Protein AF-A0A0F9CXV0-F1 (afdb_monomer)

Nearest PDB structures (foldseek):
  2fzw-assembly1_B  TM=9.116E-01  e=9.960E-03  Homo sapiens
  1e3l-assembly1_B  TM=9.297E-01  e=6.933E-02  Mus musculus
  1cdo-assembly1_B  TM=7.531E-01  e=4.574E-02  Gadus morhua callarias
  4cpd-assembly1_D  TM=8.894E-01  e=1.707E-01  Thermus sp. ATN1
  4cpd-assembly2_B  TM=9.254E-01  e=1.960E-01  Thermus sp. ATN1

Mean predicted aligned error: 5.05 Å

Radius of gyration: 19.02 Å; Cα contacts (8 Å, |Δi|>4): 47; chains: 1; bounding box: 28×33×56 Å

Solvent-accessible surface area (backbone atoms only — not comparable to full-atom values): 4871 Å² total; per-residue (Å²): 138,79,87,62,62,67,60,33,60,78,65,70,59,86,87,80,89,85,79,91,78,58,82,83,51,48,68,60,54,54,48,34,42,74,73,61,79,38,78,63,70,85,47,54,66,44,77,39,49,59,92,41,48,70,58,54,51,49,44,58,70,72,61,84,48,82,31,76,45,73,40,88,68,135

pLDDT: mean 93.64, std 8.03, range [51.0, 97.88]

Foldseek 3Di:
DDDDVVCCVVVVNDDDDDDDDDPVCVVVVVVCCVVVVDPPVVQAPEEEEPVCVVVLVVCVVVVVHRDYYYDDDD

Organism: NCBI:txid412755

Structure (mmCIF, N/CA/C/O backbone):
data_AF-A0A0F9CXV0-F1
#
_entry.id   AF-A0A0F9CXV0-F1
#
loop_
_atom_site.group_PDB
_atom_site.id
_atom_site.type_symbol
_atom_site.label_atom_id
_atom_site.label_alt_id
_atom_site.label_comp_id
_atom_site.label_asym_id
_atom_site.label_entity_id
_atom_site.label_seq_id
_atom_site.pdbx_PDB_ins_code
_atom_site.Cartn_x
_atom_site.Cartn_y
_atom_site.Cartn_z
_atom_site.occupancy
_atom_site.B_iso_or_equiv
_atom_site.auth_seq_id
_atom_site.auth_comp_id
_atom_site.auth_asym_id
_atom_site.aut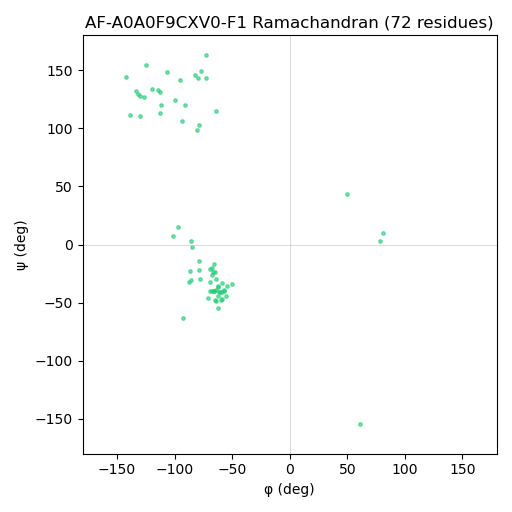h_atom_id
_atom_site.pdbx_PDB_model_num
ATOM 1 N N . ASP A 1 1 ? 9.803 -17.238 -20.535 1.00 53.72 1 ASP A N 1
ATOM 2 C CA . ASP A 1 1 ? 9.078 -16.391 -21.505 1.00 53.72 1 ASP A CA 1
ATOM 3 C C . ASP A 1 1 ? 9.736 -15.022 -21.485 1.00 53.72 1 ASP A C 1
ATOM 5 O O . ASP A 1 1 ? 9.662 -14.329 -20.478 1.00 53.72 1 ASP A O 1
ATOM 9 N N . GLY A 1 2 ? 10.562 -14.727 -22.490 1.00 72.75 2 GLY A N 1
ATOM 10 C CA . GLY A 1 2 ? 11.475 -13.580 -22.468 1.00 72.75 2 GLY A CA 1
ATOM 11 C C . GLY A 1 2 ? 10.794 -12.275 -22.870 1.00 72.75 2 GLY A C 1
ATOM 12 O O . GLY A 1 2 ? 9.919 -12.261 -23.731 1.00 72.75 2 GLY A O 1
ATOM 13 N N . PHE A 1 3 ? 11.219 -11.172 -22.258 1.00 85.31 3 PHE A N 1
ATOM 14 C CA . PHE A 1 3 ? 10.851 -9.826 -22.686 1.00 85.31 3 PHE A CA 1
ATOM 15 C C . PHE A 1 3 ? 11.413 -9.555 -24.096 1.00 85.31 3 PHE A C 1
ATOM 17 O O . PHE A 1 3 ? 12.628 -9.542 -24.289 1.00 85.31 3 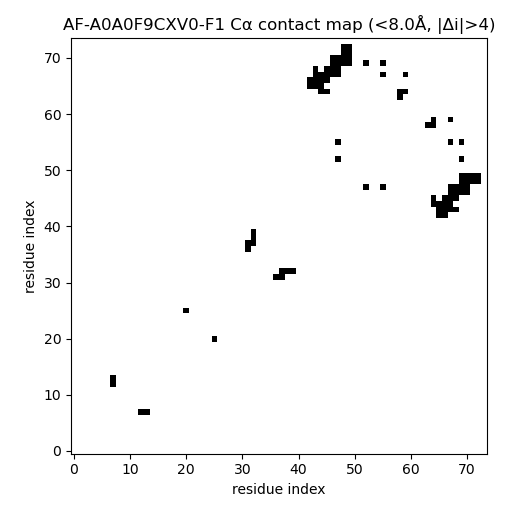PHE A O 1
ATOM 24 N N . ASP A 1 4 ? 10.535 -9.381 -25.087 1.00 92.50 4 ASP A N 1
ATOM 25 C CA . ASP A 1 4 ? 10.914 -9.222 -26.497 1.00 92.50 4 ASP A CA 1
ATOM 26 C C . ASP A 1 4 ? 11.356 -7.782 -26.808 1.00 92.50 4 ASP A C 1
ATOM 28 O O . ASP A 1 4 ? 10.540 -6.890 -27.063 1.00 92.50 4 ASP A O 1
ATOM 32 N N . ILE A 1 5 ? 12.674 -7.568 -26.820 1.00 93.12 5 ILE A N 1
ATOM 33 C CA . ILE A 1 5 ? 13.284 -6.274 -27.150 1.00 93.12 5 ILE A CA 1
ATOM 34 C C . ILE A 1 5 ? 13.093 -5.881 -28.624 1.00 93.12 5 ILE A C 1
ATOM 36 O O . ILE A 1 5 ? 13.043 -4.692 -28.942 1.00 93.12 5 ILE A O 1
ATOM 40 N N . GLY A 1 6 ? 12.934 -6.856 -29.526 1.00 95.12 6 GLY A N 1
ATOM 41 C CA . GLY A 1 6 ? 12.697 -6.604 -30.947 1.00 95.12 6 GLY A CA 1
ATOM 42 C C . GLY A 1 6 ? 11.349 -5.926 -31.168 1.00 95.12 6 GLY A C 1
ATOM 43 O O . GLY A 1 6 ? 11.248 -4.966 -31.932 1.00 95.12 6 GLY A O 1
ATOM 44 N N . ARG A 1 7 ? 10.323 -6.347 -30.421 1.00 94.75 7 ARG A N 1
ATOM 45 C CA . ARG A 1 7 ? 9.007 -5.700 -30.443 1.00 94.75 7 ARG A CA 1
ATOM 46 C C . ARG A 1 7 ? 9.046 -4.277 -29.886 1.00 94.75 7 ARG A C 1
ATOM 48 O O . ARG A 1 7 ? 8.367 -3.414 -30.439 1.00 94.75 7 ARG A O 1
ATOM 55 N N . VAL A 1 8 ? 9.809 -4.040 -28.814 1.00 95.06 8 VAL A N 1
ATOM 56 C CA . VAL A 1 8 ? 10.004 -2.701 -28.220 1.00 95.06 8 VAL A CA 1
ATOM 57 C C . VAL A 1 8 ? 10.618 -1.754 -29.239 1.00 95.06 8 VAL A C 1
ATOM 59 O O . VAL A 1 8 ? 10.076 -0.674 -29.445 1.00 95.06 8 VAL A O 1
ATOM 62 N N . MET A 1 9 ? 11.675 -2.191 -29.926 1.00 95.75 9 MET A N 1
ATOM 63 C CA . MET A 1 9 ? 12.309 -1.412 -30.988 1.00 95.75 9 MET A CA 1
ATOM 64 C C . MET A 1 9 ? 11.339 -1.148 -32.147 1.00 95.75 9 MET A C 1
ATOM 66 O O . MET A 1 9 ? 11.121 0.001 -32.507 1.00 95.75 9 MET A O 1
ATOM 70 N N . PHE A 1 10 ? 10.730 -2.195 -32.716 1.00 97.31 10 PHE A N 1
ATOM 71 C CA . PHE A 1 10 ? 9.914 -2.069 -33.931 1.00 97.31 10 PHE A CA 1
ATOM 72 C C . PHE A 1 10 ? 8.661 -1.205 -33.735 1.00 97.31 10 PHE A C 1
ATOM 74 O O . PHE A 1 10 ? 8.170 -0.596 -34.680 1.00 97.31 10 PHE A O 1
ATOM 81 N N . ARG A 1 11 ? 8.114 -1.184 -32.514 1.00 96.75 11 ARG A N 1
ATOM 82 C CA . ARG A 1 11 ? 6.933 -0.385 -32.157 1.00 96.75 11 ARG A CA 1
ATOM 83 C C . ARG A 1 11 ? 7.275 0.895 -31.397 1.00 96.75 11 ARG A C 1
ATOM 85 O O . ARG A 1 11 ? 6.351 1.522 -30.891 1.00 96.75 11 ARG A O 1
ATOM 92 N N . GLU A 1 12 ? 8.561 1.226 -31.275 1.00 96.00 12 GLU A N 1
ATOM 93 C CA . GLU A 1 12 ? 9.052 2.419 -30.572 1.00 96.00 12 GLU A CA 1
ATOM 94 C C . GLU A 1 12 ? 8.444 2.573 -29.163 1.00 96.00 12 GLU A C 1
ATOM 96 O O . GLU A 1 12 ? 8.008 3.646 -28.753 1.00 96.00 12 GLU A O 1
ATOM 101 N N . MET A 1 13 ? 8.359 1.469 -28.415 1.00 95.81 13 MET A N 1
ATOM 102 C CA . MET A 1 13 ? 7.745 1.465 -27.084 1.00 95.81 13 MET A CA 1
ATOM 103 C C . MET A 1 13 ? 8.709 2.015 -26.022 1.00 95.81 13 MET A C 1
ATOM 105 O O . MET A 1 13 ? 9.904 1.724 -26.047 1.00 95.81 13 MET A O 1
ATOM 109 N N . GLU A 1 14 ? 8.178 2.747 -25.040 1.00 94.69 14 GLU A N 1
ATOM 110 C CA . GLU A 1 14 ? 8.940 3.263 -23.896 1.00 94.69 14 GLU A CA 1
ATOM 111 C C . GLU A 1 14 ? 8.831 2.330 -22.678 1.00 94.69 14 GLU A C 1
ATOM 113 O O . GLU A 1 14 ? 7.767 1.776 -22.388 1.00 94.69 14 GLU A O 1
ATOM 118 N N . ILE A 1 15 ? 9.934 2.175 -21.939 1.00 93.19 15 ILE A N 1
ATOM 119 C CA . ILE A 1 15 ? 9.976 1.431 -20.676 1.00 93.19 15 ILE A CA 1
ATOM 120 C C . ILE A 1 15 ? 10.235 2.423 -19.545 1.00 93.19 15 ILE A C 1
ATOM 122 O O . ILE A 1 15 ? 11.323 2.987 -19.441 1.00 93.19 15 ILE A O 1
ATOM 126 N N . ILE A 1 16 ? 9.245 2.597 -18.670 1.00 94.50 16 ILE A N 1
ATOM 127 C CA . ILE A 1 16 ? 9.324 3.509 -17.527 1.00 94.50 16 ILE A CA 1
ATOM 128 C C . ILE A 1 16 ? 9.354 2.688 -16.237 1.00 94.50 16 ILE A C 1
ATOM 130 O O . ILE A 1 16 ? 8.423 1.942 -15.934 1.00 94.50 16 ILE A O 1
ATOM 134 N N . GLY A 1 17 ? 10.424 2.840 -15.457 1.00 93.56 17 GLY A N 1
ATOM 135 C CA . GLY A 1 17 ? 10.492 2.297 -14.102 1.00 93.56 17 GLY A CA 1
ATOM 136 C C . GLY A 1 17 ? 9.600 3.086 -13.139 1.00 93.56 17 GLY A C 1
ATOM 137 O O . GLY A 1 17 ? 9.515 4.309 -13.222 1.00 93.56 17 GLY A O 1
ATOM 138 N N . SER A 1 18 ? 8.961 2.400 -12.191 1.00 91.88 18 SER A N 1
ATOM 139 C CA . SER A 1 18 ? 8.154 3.030 -11.141 1.00 91.88 18 SER A CA 1
ATOM 140 C C . SER A 1 18 ? 8.562 2.494 -9.775 1.00 91.88 18 SER A C 1
ATOM 142 O O . SER A 1 18 ? 8.624 1.282 -9.571 1.00 91.88 18 SER A O 1
ATOM 144 N N . LEU A 1 19 ? 8.855 3.398 -8.840 1.00 93.44 19 LEU A N 1
ATOM 145 C CA . LEU A 1 19 ? 9.217 3.061 -7.468 1.00 93.44 19 LEU A CA 1
ATOM 146 C C . LEU A 1 19 ? 8.541 4.033 -6.502 1.00 93.44 19 LEU A C 1
ATOM 148 O O . LEU A 1 19 ? 8.901 5.206 -6.425 1.00 93.44 19 LEU A O 1
ATOM 152 N N . GLY A 1 20 ? 7.593 3.515 -5.725 1.00 90.19 20 GLY A N 1
ATOM 153 C CA . GLY A 1 20 ? 6.944 4.257 -4.649 1.00 90.19 20 GLY A CA 1
ATOM 154 C C . GLY A 1 20 ? 6.180 5.503 -5.110 1.00 90.19 20 GLY A C 1
ATOM 155 O O . GLY A 1 20 ? 5.693 5.594 -6.233 1.00 90.19 20 GLY A O 1
ATOM 156 N N . CYS A 1 21 ? 6.042 6.454 -4.189 1.00 90.31 21 CYS A N 1
ATOM 157 C CA . CYS A 1 21 ? 5.309 7.702 -4.371 1.00 90.31 21 CYS A CA 1
ATOM 158 C C . CYS A 1 21 ? 6.177 8.849 -3.853 1.00 90.31 21 CYS A C 1
ATOM 160 O O . CYS A 1 21 ? 6.726 8.756 -2.749 1.00 90.31 21 CYS A O 1
ATOM 162 N N . ARG A 1 22 ? 6.321 9.930 -4.624 1.00 93.94 22 ARG A N 1
ATOM 163 C CA . ARG A 1 22 ? 7.133 11.068 -4.185 1.00 93.94 22 ARG A CA 1
ATOM 164 C C . ARG A 1 22 ? 6.341 11.884 -3.156 1.00 93.94 22 ARG A C 1
ATOM 166 O O . ARG A 1 22 ? 5.123 12.006 -3.287 1.00 93.94 22 ARG A O 1
ATOM 173 N N . PRO A 1 23 ? 7.005 12.544 -2.190 1.00 95.19 23 PRO A N 1
ATOM 174 C CA . PRO A 1 23 ? 6.343 13.433 -1.231 1.00 95.19 23 PRO A CA 1
ATOM 175 C C . PRO A 1 23 ? 5.414 14.482 -1.873 1.00 95.19 23 PRO A C 1
ATOM 177 O O . PRO A 1 23 ? 4.361 14.808 -1.329 1.00 95.19 23 PRO A O 1
ATOM 180 N N . VAL A 1 24 ? 5.774 14.964 -3.067 1.00 96.44 24 VAL A N 1
ATOM 181 C CA . VAL A 1 24 ? 5.001 15.957 -3.832 1.00 96.44 24 VAL A CA 1
ATOM 182 C C . VAL A 1 24 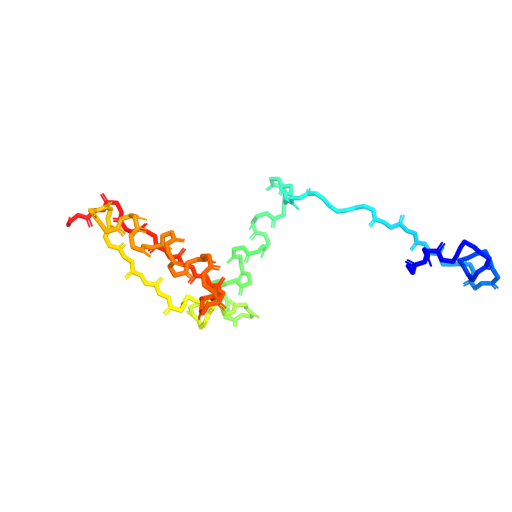? 3.658 15.438 -4.357 1.00 96.44 24 VAL A C 1
ATOM 184 O O . VAL A 1 24 ? 2.771 16.236 -4.647 1.00 96.44 24 VAL A O 1
ATOM 187 N N . ASP A 1 25 ? 3.481 14.120 -4.463 1.00 95.19 25 ASP A N 1
ATOM 188 C CA . ASP A 1 25 ? 2.271 13.518 -5.025 1.00 95.19 25 ASP A CA 1
ATOM 189 C C . ASP A 1 25 ? 1.166 13.341 -3.956 1.00 95.19 25 ASP A C 1
ATOM 191 O O . ASP A 1 25 ? -0.026 13.326 -4.286 1.00 95.19 25 ASP A O 1
ATOM 195 N N . TYR A 1 26 ? 1.522 13.280 -2.661 1.00 95.44 26 TYR A N 1
ATOM 196 C CA . TYR A 1 26 ? 0.563 13.045 -1.568 1.00 95.44 26 TYR A CA 1
ATOM 197 C C . TYR A 1 26 ? -0.561 14.085 -1.473 1.00 95.44 26 TYR A C 1
ATOM 199 O O . TYR A 1 26 ? -1.713 13.660 -1.361 1.00 95.44 26 TYR A O 1
ATOM 207 N N . PRO A 1 27 ? -0.316 15.414 -1.539 1.00 97.19 27 PRO A N 1
ATOM 208 C CA . PRO A 1 27 ? -1.394 16.398 -1.415 1.00 97.19 27 PRO A CA 1
ATOM 209 C C . P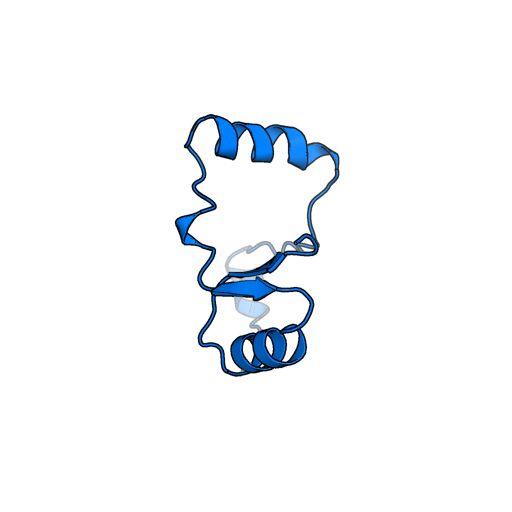RO A 1 27 ? -2.497 16.199 -2.461 1.00 97.19 27 PRO A C 1
ATOM 211 O O . PRO A 1 27 ? -3.686 16.259 -2.139 1.00 97.19 27 PRO A O 1
ATOM 214 N N . ARG A 1 28 ? -2.109 15.881 -3.703 1.00 96.06 28 ARG A N 1
ATOM 215 C CA . ARG A 1 28 ? -3.046 15.592 -4.792 1.00 96.06 28 ARG A CA 1
ATOM 216 C C . ARG A 1 28 ? -3.851 14.324 -4.512 1.00 96.06 28 ARG A C 1
ATOM 218 O O . ARG A 1 28 ? -5.071 14.350 -4.641 1.00 96.06 28 ARG A O 1
ATOM 225 N N . ILE A 1 29 ? -3.192 13.235 -4.113 1.00 95.88 29 ILE A N 1
ATOM 226 C CA . ILE A 1 29 ? -3.855 11.951 -3.828 1.00 95.88 29 ILE A CA 1
ATOM 227 C C . ILE A 1 29 ? -4.837 12.095 -2.661 1.00 95.88 29 ILE A C 1
ATOM 229 O O . ILE A 1 29 ? -5.977 11.649 -2.757 1.00 95.88 29 ILE A O 1
ATOM 233 N N . ILE A 1 30 ? -4.439 12.783 -1.589 1.00 96.94 30 ILE A N 1
ATOM 234 C CA . ILE A 1 30 ? -5.309 13.056 -0.438 1.00 96.94 30 ILE A CA 1
ATOM 235 C C . ILE A 1 30 ? -6.560 13.824 -0.878 1.00 96.94 30 ILE A C 1
ATOM 237 O O . ILE A 1 30 ? -7.658 13.509 -0.421 1.00 96.94 30 ILE A O 1
ATOM 241 N N . ASN A 1 31 ? -6.425 14.803 -1.779 1.00 97.88 31 ASN A N 1
ATOM 242 C CA . ASN A 1 31 ? -7.572 15.555 -2.285 1.00 97.88 31 ASN A CA 1
ATOM 243 C C . ASN A 1 31 ? -8.550 14.676 -3.082 1.00 97.88 31 ASN A C 1
ATOM 245 O O . ASN A 1 31 ? -9.759 14.813 -2.914 1.00 97.88 31 ASN A O 1
ATOM 249 N N . LEU A 1 32 ? -8.038 13.739 -3.891 1.00 97.88 32 LEU A N 1
ATOM 250 C CA . LEU A 1 32 ? -8.867 12.768 -4.618 1.00 97.88 32 LEU A CA 1
ATOM 251 C C . LEU A 1 32 ? -9.653 11.854 -3.671 1.00 97.88 32 LEU A C 1
ATOM 253 O O . LEU A 1 32 ? -10.789 11.490 -3.956 1.00 97.88 32 LEU A O 1
ATOM 257 N N . VAL A 1 33 ? -9.067 11.486 -2.532 1.00 97.56 33 VAL A N 1
ATOM 258 C CA . VAL A 1 33 ? -9.780 10.697 -1.518 1.00 97.56 33 VAL A CA 1
ATOM 259 C C . VAL A 1 33 ? -10.839 11.547 -0.822 1.00 97.56 33 VAL A C 1
ATOM 261 O O . VAL A 1 33 ? -11.981 11.118 -0.673 1.00 97.56 33 VAL A O 1
ATOM 264 N N . LYS A 1 34 ? -10.482 12.775 -0.425 1.00 97.44 34 LYS A N 1
ATOM 265 C CA . LYS A 1 34 ? -11.385 13.705 0.269 1.00 97.44 34 LYS A CA 1
ATOM 266 C C . LYS A 1 34 ? -12.615 14.064 -0.560 1.00 97.44 34 LYS A C 1
ATOM 268 O O . LYS A 1 34 ? -13.702 14.151 -0.002 1.00 97.44 34 LYS A O 1
ATOM 273 N N . ASN A 1 35 ? -12.451 14.277 -1.864 1.00 97.44 35 ASN A N 1
ATOM 274 C CA . ASN A 1 35 ? -13.553 14.649 -2.749 1.00 97.44 35 ASN A CA 1
ATOM 275 C C . ASN A 1 35 ? -14.334 13.440 -3.306 1.00 97.44 35 ASN A C 1
ATOM 277 O O . ASN A 1 35 ? -15.236 13.627 -4.116 1.00 97.44 35 ASN A O 1
ATOM 281 N N . GLY A 1 36 ? -13.985 12.213 -2.903 1.00 97.00 36 GLY A N 1
ATOM 282 C CA . GLY A 1 36 ? -14.666 10.991 -3.333 1.00 97.00 36 GLY A CA 1
ATOM 283 C C . GLY A 1 36 ? -14.301 10.495 -4.735 1.00 97.00 36 GLY A C 1
ATOM 284 O O . GLY A 1 36 ? -14.838 9.477 -5.158 1.00 97.00 36 GLY A O 1
ATOM 285 N N . SER A 1 37 ? -13.368 11.147 -5.439 1.00 97.69 37 SER A N 1
ATOM 286 C CA . SER A 1 37 ? -12.878 10.676 -6.747 1.00 97.69 37 SER A CA 1
ATOM 287 C C . SER A 1 37 ? -12.040 9.398 -6.632 1.00 97.69 37 SER A C 1
ATOM 289 O O . SER A 1 37 ? -11.869 8.682 -7.614 1.00 97.69 37 SER A O 1
ATOM 291 N N . LEU A 1 38 ? -11.499 9.113 -5.442 1.00 96.81 38 LEU A N 1
ATOM 292 C CA . LEU A 1 38 ? -10.754 7.898 -5.129 1.00 96.81 38 LEU A CA 1
ATOM 293 C C . LEU A 1 38 ? -11.286 7.253 -3.842 1.00 96.81 38 LEU A C 1
ATOM 295 O O . LEU A 1 38 ? -11.091 7.767 -2.741 1.00 96.81 38 LEU A O 1
ATOM 299 N N . LEU A 1 39 ? -11.929 6.092 -3.967 1.00 96.50 39 LEU A N 1
ATOM 300 C CA . LEU A 1 39 ? -12.514 5.365 -2.838 1.00 96.50 39 LEU A CA 1
ATOM 301 C C . LEU A 1 39 ? -11.535 4.320 -2.288 1.00 96.50 39 LEU A C 1
ATOM 303 O O . LEU A 1 39 ? -11.340 3.269 -2.888 1.00 96.50 39 LEU A O 1
ATOM 307 N N . LEU A 1 40 ? -10.946 4.585 -1.118 1.00 95.38 40 LEU A N 1
ATOM 308 C CA . LEU A 1 40 ? -10.022 3.638 -0.471 1.00 95.38 40 LEU A CA 1
ATOM 309 C C . LEU A 1 40 ? -10.726 2.581 0.388 1.00 95.38 40 LEU A C 1
ATOM 311 O O . LEU A 1 40 ? -10.227 1.467 0.509 1.00 95.38 40 LEU A O 1
ATOM 315 N N . LYS A 1 41 ? -11.877 2.917 0.987 1.00 94.88 41 LYS A N 1
ATOM 316 C CA . LYS A 1 41 ? -12.594 2.018 1.910 1.00 94.88 41 LYS A CA 1
ATOM 317 C C . LYS A 1 41 ? -12.913 0.645 1.295 1.00 94.88 41 LYS A C 1
ATOM 319 O O . LYS A 1 41 ? -12.641 -0.340 1.969 1.00 94.88 41 LYS A O 1
ATOM 324 N N . PRO A 1 42 ? -13.398 0.540 0.040 1.00 95.69 42 PRO A N 1
ATOM 325 C CA . PRO A 1 42 ? -13.697 -0.760 -0.569 1.00 95.69 42 PRO A CA 1
ATOM 326 C C . PRO A 1 42 ? -12.469 -1.651 -0.804 1.00 95.69 42 PRO A C 1
ATOM 328 O O . PRO A 1 42 ? -12.626 -2.844 -1.024 1.00 95.69 42 PRO A O 1
ATOM 331 N N . LEU A 1 43 ? -11.253 -1.090 -0.780 1.00 95.75 43 LEU A N 1
ATOM 332 C CA . LEU A 1 43 ? -10.022 -1.867 -0.955 1.00 95.75 43 LEU A CA 1
ATOM 333 C C . LEU A 1 43 ? -9.621 -2.609 0.325 1.00 95.75 43 LEU A C 1
ATOM 335 O O . LEU A 1 43 ? -8.865 -3.577 0.254 1.00 95.75 43 LEU A O 1
ATOM 339 N N . VAL A 1 44 ? -10.092 -2.150 1.490 1.00 96.75 44 VAL A N 1
ATOM 340 C CA . VAL A 1 44 ? -9.798 -2.772 2.783 1.00 96.75 44 VAL A CA 1
ATOM 341 C C . VAL A 1 44 ? -10.682 -4.001 2.951 1.00 96.75 44 VAL A C 1
ATOM 343 O O . VAL A 1 44 ? -11.864 -3.891 3.258 1.00 96.75 44 VAL A O 1
ATOM 346 N N . THR A 1 45 ? -10.093 -5.174 2.742 1.00 97.44 45 THR A N 1
ATOM 347 C CA . THR A 1 45 ? -10.788 -6.467 2.839 1.00 97.44 45 THR A CA 1
ATOM 348 C C . THR A 1 45 ? -10.796 -7.029 4.254 1.00 97.44 45 THR A C 1
ATOM 350 O O . THR A 1 45 ? -11.746 -7.699 4.634 1.00 97.44 45 THR A O 1
ATOM 353 N N . HIS A 1 46 ? -9.747 -6.756 5.036 1.00 96.56 46 HIS A N 1
ATOM 354 C CA . HIS A 1 46 ? -9.592 -7.290 6.386 1.00 96.56 46 HIS A CA 1
ATOM 355 C C . HIS A 1 46 ? -8.968 -6.242 7.306 1.00 96.56 46 HIS A C 1
ATOM 357 O O . HIS A 1 46 ? -8.078 -5.487 6.899 1.00 96.56 46 HIS A O 1
ATOM 363 N N . THR A 1 47 ? -9.412 -6.243 8.558 1.00 96.50 47 THR A N 1
ATOM 364 C CA . THR A 1 47 ? -8.876 -5.400 9.623 1.00 96.50 47 THR A CA 1
ATOM 365 C C . THR A 1 47 ? -8.626 -6.281 10.834 1.00 96.50 47 THR A C 1
ATOM 367 O O . THR A 1 47 ? -9.526 -7.004 11.250 1.00 96.50 47 THR A O 1
ATOM 370 N N . PHE A 1 48 ? -7.424 -6.198 11.391 1.00 96.44 48 PHE A N 1
ATOM 371 C CA . PHE A 1 48 ? -7.004 -6.960 12.562 1.00 96.44 48 PHE A CA 1
ATOM 372 C C . PHE A 1 48 ? -6.497 -6.015 13.648 1.00 96.44 48 PHE A C 1
ATOM 374 O O . PHE A 1 48 ? -6.010 -4.915 13.362 1.00 96.44 48 PHE A O 1
ATOM 381 N N . SER A 1 49 ? -6.579 -6.454 14.897 1.00 97.00 49 SER A N 1
ATOM 382 C CA . SER A 1 49 ? -5.861 -5.819 15.999 1.00 97.00 49 SER A CA 1
ATOM 383 C C . SER A 1 49 ? -4.360 -6.117 15.921 1.00 97.00 49 SER A C 1
ATOM 385 O O . SER A 1 49 ? -3.921 -7.068 15.270 1.00 97.00 49 SER A O 1
ATOM 387 N N . LEU A 1 50 ? -3.543 -5.337 16.635 1.00 96.12 50 LEU A N 1
ATOM 388 C CA . LEU A 1 50 ? -2.108 -5.615 16.745 1.00 96.12 50 LEU A CA 1
ATOM 389 C C . LEU A 1 50 ? -1.815 -7.002 17.353 1.00 96.12 50 LEU A C 1
ATOM 391 O O . LEU A 1 50 ? -0.845 -7.645 16.956 1.00 96.12 50 LEU A O 1
ATOM 395 N N . SER A 1 51 ? -2.653 -7.489 18.275 1.00 96.44 51 SER A N 1
ATOM 396 C CA . SER A 1 51 ? -2.516 -8.832 18.863 1.00 96.44 51 SER A CA 1
ATOM 397 C C . SER A 1 51 ? -2.710 -9.965 17.853 1.00 96.44 51 SER A C 1
ATOM 399 O O . SER A 1 51 ? -2.186 -11.058 18.052 1.00 96.44 51 SER A O 1
ATOM 401 N N . GLU A 1 52 ? -3.415 -9.708 16.753 1.00 96.75 52 GLU A N 1
ATOM 402 C CA . GLU A 1 52 ? -3.728 -10.687 15.705 1.00 96.75 52 GLU A CA 1
ATOM 403 C C . GLU A 1 52 ? -2.751 -10.612 14.519 1.00 96.75 52 GLU A C 1
ATOM 405 O O . GLU A 1 52 ? -3.010 -11.170 13.454 1.00 96.75 52 GLU A O 1
ATOM 410 N N . ILE A 1 53 ? -1.603 -9.943 14.677 1.00 96.19 53 ILE A N 1
ATOM 411 C CA . ILE A 1 53 ? -0.659 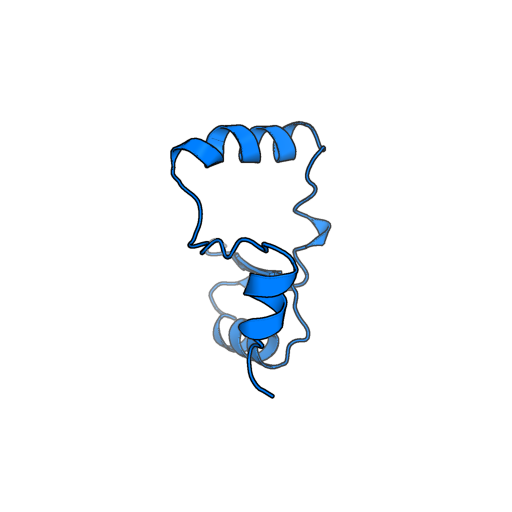-9.686 13.579 1.00 96.19 53 ILE A CA 1
ATO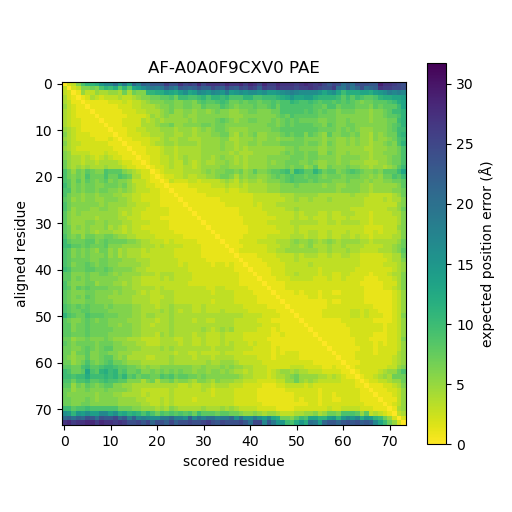M 412 C C . ILE A 1 53 ? -0.212 -10.954 12.833 1.00 96.19 53 ILE A C 1
ATOM 414 O O . ILE A 1 53 ? -0.044 -10.929 11.615 1.00 96.19 53 ILE A O 1
ATOM 418 N N . ASN A 1 54 ? -0.052 -12.076 13.537 1.00 97.31 54 ASN A N 1
ATOM 419 C CA . ASN A 1 54 ? 0.336 -13.342 12.913 1.00 97.31 54 ASN A CA 1
ATOM 420 C C . ASN A 1 54 ? -0.766 -13.884 11.996 1.00 97.31 54 ASN A C 1
ATOM 422 O O . ASN A 1 54 ? -0.466 -14.352 10.899 1.00 97.31 54 ASN A O 1
ATOM 426 N N . GLU A 1 55 ? -2.027 -13.760 12.408 1.00 96.69 55 GLU A N 1
ATOM 427 C CA . GLU A 1 55 ? -3.165 -14.173 11.590 1.00 96.69 55 GLU A CA 1
ATOM 428 C C . GLU A 1 55 ? -3.329 -13.261 10.372 1.00 96.69 55 GLU A C 1
ATOM 430 O O . GLU A 1 55 ? -3.486 -13.733 9.248 1.00 96.69 55 GLU A O 1
ATOM 435 N N . ALA A 1 56 ? -3.137 -11.953 10.555 1.00 96.50 56 ALA A N 1
ATOM 436 C CA . ALA A 1 56 ? -3.121 -11.006 9.447 1.00 96.50 56 ALA A CA 1
ATOM 437 C C . ALA A 1 56 ? -2.059 -11.357 8.386 1.00 96.50 56 ALA A C 1
ATOM 439 O O . ALA A 1 56 ? -2.314 -11.247 7.184 1.00 96.50 56 ALA A O 1
ATOM 440 N N . PHE A 1 57 ? -0.875 -11.817 8.808 1.00 96.50 57 PHE A N 1
ATOM 441 C CA . PHE A 1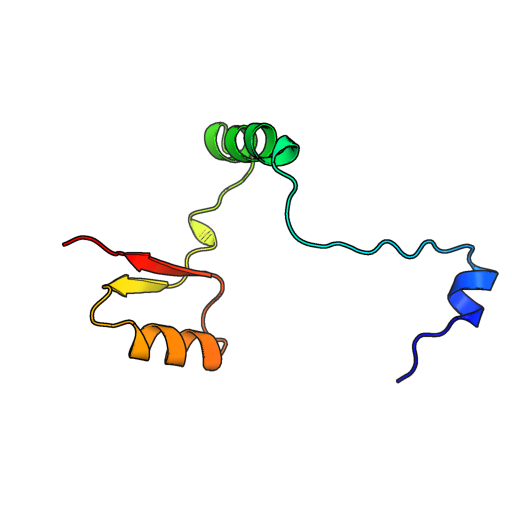 57 ? 0.160 -12.296 7.889 1.00 96.50 57 PHE A CA 1
ATOM 442 C C . PHE A 1 57 ? -0.203 -13.616 7.200 1.00 96.50 57 PHE A C 1
ATOM 444 O O . PHE A 1 57 ? 0.216 -13.812 6.057 1.00 96.50 57 PHE A O 1
ATOM 451 N N . ASN A 1 58 ?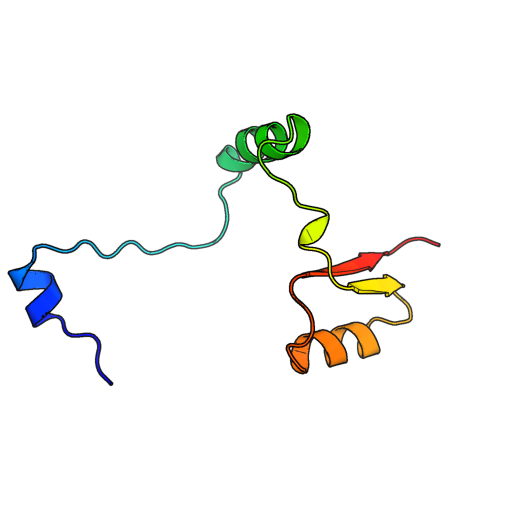 -0.948 -14.513 7.850 1.00 97.06 58 ASN A N 1
ATOM 452 C CA . ASN A 1 58 ? -1.435 -15.743 7.219 1.00 97.06 58 ASN A CA 1
ATOM 453 C C . ASN A 1 58 ? -2.409 -15.412 6.082 1.00 97.06 58 ASN A C 1
ATOM 455 O O . ASN A 1 58 ? -2.188 -15.852 4.955 1.00 97.06 58 ASN A O 1
ATOM 459 N N . VAL A 1 59 ? -3.393 -14.544 6.340 1.00 96.94 59 VAL A N 1
ATOM 460 C CA . VAL A 1 59 ? -4.358 -14.068 5.328 1.00 96.94 59 VAL A CA 1
ATOM 461 C C . VAL A 1 59 ? -3.666 -13.301 4.196 1.00 96.94 59 VAL A C 1
ATOM 463 O O . VAL A 1 59 ? -4.015 -13.433 3.025 1.00 96.94 59 VAL A O 1
ATOM 466 N N . MET A 1 60 ? -2.626 -12.521 4.507 1.00 95.56 60 MET A N 1
ATOM 467 C CA . MET A 1 60 ? -1.821 -11.859 3.476 1.00 95.56 60 MET A CA 1
ATOM 468 C C . MET A 1 60 ? -1.137 -12.871 2.546 1.00 95.56 60 MET A C 1
ATOM 470 O O . MET A 1 60 ? -1.061 -12.647 1.340 1.00 95.56 60 MET A O 1
ATOM 474 N N . ARG A 1 61 ? -0.616 -13.974 3.100 1.00 96.12 61 ARG A N 1
ATOM 475 C CA . ARG A 1 61 ? 0.085 -15.014 2.334 1.00 96.12 61 ARG A CA 1
ATOM 476 C C . ARG A 1 61 ? -0.860 -15.944 1.579 1.00 96.12 61 ARG A C 1
ATOM 478 O O . ARG A 1 61 ? -0.449 -16.448 0.538 1.00 96.12 61 ARG A O 1
ATOM 485 N N . SER A 1 62 ? -2.079 -16.174 2.074 1.00 96.75 62 SER A N 1
ATOM 486 C CA . SER A 1 62 ? -3.082 -16.989 1.372 1.00 96.75 62 SER A CA 1
ATOM 487 C C . SER A 1 62 ? -3.553 -16.332 0.071 1.00 96.75 62 SER A C 1
ATOM 489 O O . SER A 1 62 ? -3.989 -17.025 -0.844 1.00 96.75 62 SER A O 1
ATOM 491 N N . GLY A 1 63 ? -3.423 -15.003 -0.038 1.00 94.06 63 GLY A N 1
ATOM 492 C CA . GLY A 1 63 ? -3.880 -14.233 -1.196 1.00 94.06 63 GLY A CA 1
ATOM 493 C C . GLY A 1 63 ? -5.382 -13.929 -1.175 1.00 94.06 63 GLY A C 1
ATOM 494 O O . GLY A 1 63 ? -5.913 -13.433 -2.164 1.00 94.06 63 GLY A O 1
ATOM 495 N N . GLU A 1 64 ? -6.067 -14.193 -0.060 1.00 91.94 64 GLU A N 1
ATOM 496 C CA . GLU A 1 64 ? -7.508 -13.942 0.108 1.00 91.94 64 GLU A CA 1
ATOM 497 C C . GLU A 1 64 ? -7.834 -12.461 0.384 1.00 91.94 64 GLU A C 1
ATOM 499 O O . GLU A 1 64 ? -8.986 -12.038 0.282 1.00 91.94 64 GLU A O 1
ATOM 504 N N . GLY A 1 65 ? -6.830 -11.648 0.731 1.00 90.50 65 GLY A N 1
ATOM 505 C CA . GLY A 1 65 ? -6.972 -10.214 0.994 1.00 90.50 65 GLY A CA 1
ATOM 506 C C . GLY A 1 65 ? -6.410 -9.319 -0.115 1.00 90.50 65 GLY A C 1
ATOM 507 O O . GLY A 1 65 ? -5.396 -9.634 -0.731 1.00 90.50 65 GLY A O 1
ATOM 508 N N . ILE A 1 66 ? -7.025 -8.147 -0.309 1.00 94.81 66 ILE A N 1
ATOM 509 C CA . ILE A 1 66 ? -6.505 -7.081 -1.188 1.00 94.81 66 ILE A CA 1
ATOM 510 C C . ILE A 1 66 ? -5.658 -6.106 -0.366 1.00 94.81 66 ILE A C 1
ATOM 512 O O . ILE A 1 66 ? -4.455 -5.957 -0.579 1.00 94.81 66 ILE A O 1
ATOM 516 N N . ARG A 1 67 ? -6.287 -5.432 0.604 1.00 96.38 67 ARG A N 1
ATOM 517 C CA . ARG A 1 67 ? -5.609 -4.574 1.578 1.00 96.38 67 ARG A CA 1
ATOM 518 C C . ARG A 1 67 ? -6.008 -5.004 2.980 1.00 96.38 67 ARG A C 1
ATOM 520 O O . ARG A 1 67 ? -7.193 -5.084 3.302 1.00 96.38 67 ARG A O 1
ATOM 527 N N . ILE A 1 68 ? -4.997 -5.256 3.800 1.00 97.25 68 ILE A N 1
ATOM 528 C CA . ILE A 1 68 ? -5.138 -5.663 5.196 1.00 97.25 68 ILE A CA 1
ATOM 529 C C . ILE A 1 68 ? -4.613 -4.521 6.065 1.00 97.25 68 ILE A C 1
ATOM 531 O O . ILE A 1 68 ? -3.538 -3.981 5.789 1.00 97.25 68 ILE A O 1
ATOM 535 N N . ILE A 1 69 ? -5.385 -4.117 7.072 1.00 96.94 69 ILE A N 1
ATOM 536 C CA . ILE A 1 69 ? -5.031 -3.034 7.997 1.00 96.94 69 ILE A CA 1
ATOM 537 C C . ILE A 1 69 ? -4.846 -3.605 9.402 1.00 96.94 69 ILE A C 1
ATOM 539 O O . ILE A 1 69 ? -5.691 -4.355 9.884 1.00 96.94 69 ILE A O 1
ATOM 543 N N . ILE A 1 70 ? -3.754 -3.213 10.060 1.00 96.88 70 ILE A N 1
ATOM 544 C CA . ILE A 1 70 ? -3.537 -3.463 11.487 1.00 96.88 70 ILE A CA 1
ATOM 545 C C . ILE A 1 70 ? -3.886 -2.193 12.250 1.00 96.88 70 ILE A C 1
ATOM 547 O O . ILE A 1 70 ? -3.329 -1.127 11.975 1.00 96.88 70 ILE A O 1
ATOM 551 N N . LEU A 1 71 ? -4.797 -2.304 13.210 1.00 95.44 71 LEU A N 1
ATOM 552 C CA . LEU A 1 71 ? -5.111 -1.226 14.136 1.00 95.44 71 LEU A CA 1
ATOM 553 C C . LEU A 1 71 ? -4.221 -1.353 15.375 1.00 95.44 71 LEU A C 1
ATOM 555 O O . LEU A 1 71 ? -4.243 -2.361 16.078 1.00 95.44 71 LEU A O 1
ATOM 559 N N . CYS A 1 72 ? -3.421 -0.316 15.631 1.00 87.44 72 CYS A N 1
ATOM 560 C CA . CYS A 1 72 ? -2.474 -0.275 16.751 1.00 87.44 72 CYS A CA 1
ATOM 561 C C . CYS A 1 72 ? -3.099 0.190 18.078 1.00 87.44 72 CYS A C 1
ATOM 563 O O . CYS A 1 72 ? -2.386 0.271 19.075 1.00 87.44 72 CYS A O 1
ATOM 565 N N . GLN A 1 73 ? -4.385 0.546 18.096 1.00 75.56 73 GLN A N 1
ATOM 566 C CA . GLN A 1 73 ? -5.071 1.096 19.266 1.00 75.56 73 GLN A CA 1
ATOM 567 C C . GLN A 1 73 ? -6.241 0.197 19.669 1.00 75.56 73 GLN A C 1
ATOM 569 O O . GLN A 1 73 ? -7.020 -0.209 18.805 1.00 75.56 73 GLN A O 1
ATOM 574 N N . ASN A 1 74 ? -6.331 -0.075 20.974 1.00 51.00 74 ASN A N 1
ATOM 575 C CA . ASN A 1 74 ? -7.584 -0.418 21.648 1.00 51.00 74 ASN A CA 1
ATOM 576 C C . ASN A 1 74 ? -8.435 0.842 21.805 1.00 51.00 74 ASN A C 1
ATOM 578 O O . ASN A 1 74 ? -7.836 1.898 22.122 1.00 51.00 74 ASN A O 1
#

Sequence (74 aa):
DGFDIGRVMFREMEIIGSLGCRPVDYPRIINLVKNGSLLLKPLVTHTFSLSEINEAFNVMRSGEGIRIIILCQN

InterPro domains:
  IPR011032 GroES-like superfamily [SSF50129] (18-71)
  IPR05012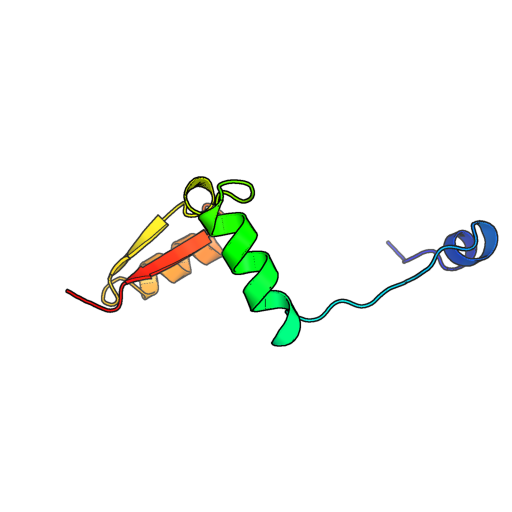9 Zinc-containing alcohol dehydrogenase [PTHR43401] (5-71)

Secondary structure (DSSP, 8-state):
----HHHHHHTT-------S--GGGHHHHHHHHHTTSS--GGGEEEEEEGGGHHHHHHHHHHT--SEEEEE---